Protein AF-A0A7J6TLU8-F1 (afdb_monomer_lite)

Radius of gyration: 20.94 Å; chains: 1; bounding box: 41×27×55 Å

Secondary structure (DSSP, 8-state):
-HHHHHHHHHHHHHHHT-S--PPTTS-S-HHHHHHHHHHHHHHHHHHHHHHHHHHHHTTT-TT-TTSEEE-SHHHHHHHHHH--SEEEE---TT---EEEEESS---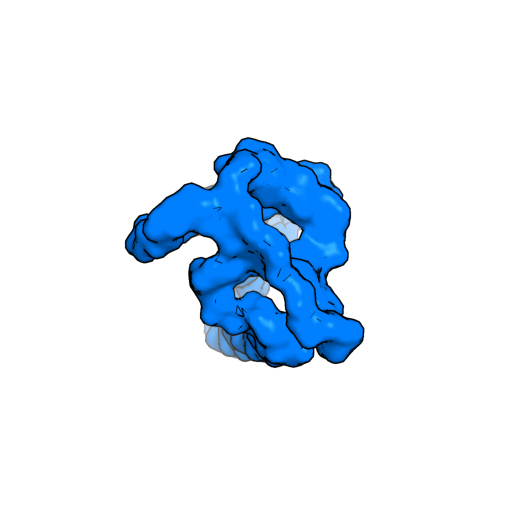-----HHHHHHHHHHHHHHHT-

Organism: Perkinsus olseni (NCBI:txid32597)

Foldseek 3Di:
DVVVQVVVQVVVCVVVVHPGGDGPQADPDCVPCVVVSVVVVVVVVVVVVVVVQVVCVQQPNRPPLQWHKAQDPVVVVVCCVVQVAWDWDDPDDSHNTITTGGPDPSPPPPDDVVVVVVVVVVVCVVVVD

Structure (mmCIF, N/CA/C/O backbone):
data_AF-A0A7J6TLU8-F1
#
_entry.id   AF-A0A7J6TLU8-F1
#
loop_
_atom_site.group_PDB
_atom_site.id
_atom_site.type_symbol
_atom_site.label_atom_id
_atom_site.label_alt_id
_atom_site.label_comp_id
_atom_site.label_asym_id
_atom_site.label_entity_id
_atom_site.label_seq_id
_atom_site.pdbx_PDB_ins_code
_atom_site.Cartn_x
_atom_site.Cartn_y
_atom_site.Cartn_z
_atom_site.occupancy
_atom_site.B_iso_or_equiv
_atom_site.auth_seq_id
_atom_site.auth_comp_id
_atom_site.auth_asym_id
_atom_site.auth_atom_id
_atom_site.pdbx_PDB_model_num
ATOM 1 N N . MET A 1 1 ? 2.673 10.200 -17.662 1.00 80.44 1 MET A N 1
ATOM 2 C CA . MET A 1 1 ? 3.244 8.840 -17.524 1.00 80.44 1 MET A CA 1
ATOM 3 C C . MET A 1 1 ? 4.405 8.598 -18.490 1.00 80.44 1 MET A C 1
ATOM 5 O O . MET A 1 1 ? 5.529 8.466 -18.023 1.00 80.44 1 MET A O 1
ATOM 9 N N . TYR A 1 2 ? 4.192 8.631 -19.813 1.00 86.75 2 TYR A N 1
ATOM 10 C CA . TYR A 1 2 ? 5.254 8.351 -20.798 1.00 86.75 2 TYR A CA 1
ATOM 11 C C . TYR A 1 2 ? 6.493 9.249 -20.701 1.00 86.75 2 TYR A C 1
ATOM 13 O O . TYR A 1 2 ? 7.600 8.757 -20.879 1.00 86.75 2 TYR A O 1
ATOM 21 N N . SER A 1 3 ? 6.345 10.532 -20.358 1.00 92.00 3 SER A N 1
ATOM 22 C CA . SER A 1 3 ? 7.486 11.437 -20.147 1.00 92.00 3 SER A CA 1
ATOM 23 C C . SER A 1 3 ? 8.446 10.947 -19.054 1.00 92.00 3 SER A C 1
ATOM 25 O O . SER A 1 3 ? 9.663 11.030 -19.213 1.00 92.00 3 SER A O 1
ATOM 27 N N . VAL A 1 4 ? 7.910 10.388 -17.965 1.00 92.31 4 VAL A N 1
ATOM 28 C CA . VAL A 1 4 ? 8.695 9.827 -16.855 1.00 92.31 4 VAL A CA 1
ATOM 29 C C . VAL A 1 4 ? 9.371 8.525 -17.281 1.00 92.31 4 VAL A C 1
ATOM 31 O O . VAL A 1 4 ? 10.575 8.375 -17.080 1.00 92.31 4 VAL A O 1
ATOM 34 N N . LEU A 1 5 ? 8.623 7.619 -17.920 1.00 91.62 5 LEU A N 1
ATOM 35 C CA . LEU A 1 5 ? 9.138 6.326 -18.386 1.00 91.62 5 LEU A CA 1
ATOM 36 C C . LEU A 1 5 ? 10.255 6.499 -19.423 1.00 91.62 5 LEU A C 1
ATOM 38 O O . LEU A 1 5 ? 11.306 5.876 -19.320 1.00 91.62 5 LEU A O 1
ATOM 42 N N . GLN A 1 6 ? 10.069 7.408 -20.382 1.00 91.56 6 GLN A N 1
ATOM 43 C CA . GLN A 1 6 ? 11.070 7.713 -21.403 1.00 91.56 6 GLN A CA 1
ATOM 44 C C . GLN A 1 6 ? 12.342 8.313 -20.806 1.00 91.56 6 GLN A C 1
ATOM 46 O O . GLN A 1 6 ? 13.444 7.936 -21.200 1.00 91.56 6 GLN A O 1
ATOM 51 N N . ARG A 1 7 ? 12.209 9.205 -19.816 1.00 93.25 7 ARG A N 1
ATOM 52 C CA . ARG A 1 7 ? 13.362 9.773 -19.109 1.00 93.25 7 ARG A CA 1
ATOM 53 C C . ARG A 1 7 ? 14.145 8.703 -18.341 1.00 93.25 7 ARG A C 1
ATOM 55 O O . ARG A 1 7 ? 15.372 8.723 -18.388 1.00 93.25 7 ARG A O 1
ATOM 62 N N . ARG A 1 8 ? 13.463 7.773 -17.661 1.00 93.06 8 ARG A N 1
ATOM 63 C CA . ARG A 1 8 ? 14.110 6.657 -16.941 1.00 93.06 8 ARG A CA 1
ATOM 64 C C . ARG A 1 8 ? 14.798 5.677 -17.886 1.00 93.06 8 ARG A C 1
ATOM 66 O O . ARG A 1 8 ? 15.959 5.339 -17.670 1.00 93.06 8 ARG A O 1
ATOM 73 N N . ARG A 1 9 ? 14.121 5.294 -18.969 1.00 92.06 9 ARG A N 1
ATOM 74 C CA . ARG A 1 9 ? 14.691 4.458 -20.032 1.00 92.06 9 ARG A CA 1
ATOM 75 C C . ARG A 1 9 ? 15.946 5.086 -20.630 1.00 92.06 9 ARG A C 1
ATOM 77 O O . ARG A 1 9 ? 16.959 4.421 -20.777 1.00 92.06 9 ARG A O 1
ATOM 84 N N . ARG A 1 10 ? 15.900 6.385 -20.929 1.00 92.75 10 ARG A N 1
ATOM 85 C CA . ARG A 1 10 ? 17.059 7.118 -21.443 1.00 92.75 10 ARG A CA 1
ATOM 86 C C . ARG A 1 10 ? 18.232 7.079 -20.460 1.00 92.75 10 ARG A C 1
ATOM 88 O O . ARG A 1 10 ? 19.335 6.739 -20.862 1.00 92.75 10 ARG A O 1
ATOM 95 N N . ALA A 1 11 ? 17.991 7.389 -19.186 1.00 93.88 11 ALA A N 1
ATOM 96 C CA . ALA A 1 11 ? 19.045 7.407 -18.171 1.00 93.88 11 ALA A CA 1
ATOM 97 C C . ALA A 1 11 ? 19.701 6.028 -17.975 1.00 93.88 11 ALA A C 1
ATOM 99 O O . ALA A 1 11 ? 20.919 5.937 -17.847 1.00 93.88 11 ALA A O 1
ATOM 100 N N . THR A 1 12 ? 18.906 4.955 -17.980 1.00 92.44 12 THR A N 1
ATOM 101 C CA . THR A 1 12 ? 19.413 3.577 -17.864 1.00 92.44 12 THR A CA 1
ATOM 102 C C . THR A 1 12 ? 20.186 3.147 -19.108 1.00 92.44 12 THR A C 1
ATOM 104 O O . THR A 1 12 ? 21.275 2.592 -18.983 1.00 92.44 12 THR A O 1
ATOM 107 N N . GLN A 1 13 ? 19.672 3.464 -20.297 1.00 94.12 13 GLN A N 1
ATOM 108 C CA . GLN A 1 13 ? 20.326 3.163 -21.568 1.00 94.12 13 GLN A CA 1
ATOM 109 C C . GLN A 1 13 ? 21.678 3.872 -21.713 1.00 94.12 13 GLN A C 1
ATOM 111 O O . GLN A 1 13 ? 22.666 3.245 -22.091 1.00 94.12 13 GLN A O 1
ATOM 116 N N . GLU A 1 14 ? 21.731 5.169 -21.393 1.00 94.38 14 GLU A N 1
ATOM 117 C CA . GLU A 1 14 ? 22.958 5.971 -21.449 1.00 94.38 14 GLU A CA 1
ATOM 118 C C . GLU A 1 14 ? 23.999 5.468 -20.439 1.00 94.38 14 GLU A C 1
ATOM 120 O O . GLU A 1 14 ? 25.173 5.350 -20.783 1.00 94.38 14 GLU A O 1
ATOM 125 N N . ALA A 1 15 ? 23.579 5.110 -19.220 1.00 94.75 15 ALA A N 1
ATOM 126 C CA . ALA A 1 15 ? 24.478 4.573 -18.197 1.00 94.75 15 ALA A CA 1
ATOM 127 C C . ALA A 1 15 ? 25.041 3.188 -18.561 1.00 94.75 15 ALA A C 1
ATOM 129 O O . ALA A 1 15 ? 26.204 2.904 -18.281 1.00 94.75 15 ALA A O 1
ATOM 130 N N . ALA A 1 16 ? 24.229 2.331 -19.185 1.00 92.75 16 ALA A N 1
ATOM 131 C CA . ALA A 1 16 ? 24.630 0.986 -19.594 1.00 92.75 16 ALA A CA 1
ATOM 132 C C . ALA A 1 16 ? 25.328 0.937 -20.966 1.00 92.75 16 ALA A C 1
ATOM 134 O O . ALA A 1 16 ? 25.809 -0.126 -21.356 1.00 92.75 16 ALA A O 1
ATOM 135 N N . LEU A 1 17 ? 25.356 2.054 -21.711 1.00 93.19 17 LEU A N 1
ATOM 136 C CA . LEU A 1 17 ? 25.783 2.121 -23.117 1.00 93.19 17 LEU A CA 1
ATOM 137 C C . LEU A 1 17 ? 25.084 1.063 -23.996 1.00 93.19 17 LEU A C 1
ATOM 139 O O . LEU A 1 17 ? 25.680 0.508 -24.923 1.00 93.19 17 LEU A O 1
ATOM 143 N N . SER A 1 18 ? 23.817 0.754 -23.698 1.00 91.25 18 SER A N 1
ATOM 144 C CA . SER A 1 18 ? 23.077 -0.298 -24.393 1.00 91.25 18 SER A CA 1
ATOM 145 C C . SER A 1 18 ? 22.412 0.222 -25.669 1.00 91.25 18 SER A C 1
ATOM 147 O O . SER A 1 18 ? 21.920 1.350 -25.752 1.00 91.25 18 SER A O 1
ATOM 149 N N . ARG A 1 19 ? 22.358 -0.630 -26.699 1.00 86.06 19 ARG A N 1
ATOM 150 C CA . ARG A 1 19 ? 21.686 -0.305 -27.967 1.00 86.06 19 ARG A CA 1
ATOM 151 C C . ARG A 1 19 ? 20.177 -0.145 -27.793 1.00 86.06 19 ARG A C 1
ATOM 153 O O . ARG A 1 19 ? 19.570 0.693 -28.452 1.00 86.06 19 ARG A O 1
ATOM 160 N N . GLU A 1 20 ? 19.597 -0.930 -26.894 1.00 84.50 20 GLU A N 1
ATOM 161 C CA . GLU A 1 20 ? 18.175 -0.916 -26.576 1.00 84.50 20 GLU A CA 1
ATOM 162 C C . GLU A 1 20 ? 17.979 -0.983 -25.059 1.00 84.50 20 GLU A C 1
ATOM 164 O O . GLU A 1 20 ? 18.781 -1.566 -24.325 1.00 84.50 20 GLU A O 1
ATOM 169 N N . ALA A 1 21 ? 16.909 -0.342 -24.602 1.00 87.00 21 ALA A N 1
ATOM 170 C CA . ALA A 1 21 ? 16.385 -0.435 -23.250 1.00 87.00 21 ALA A CA 1
ATOM 171 C C . ALA A 1 21 ? 14.856 -0.403 -23.345 1.00 87.00 21 ALA A C 1
ATOM 173 O O . ALA A 1 21 ? 14.297 0.270 -24.218 1.00 87.00 21 ALA A O 1
ATOM 174 N N . HIS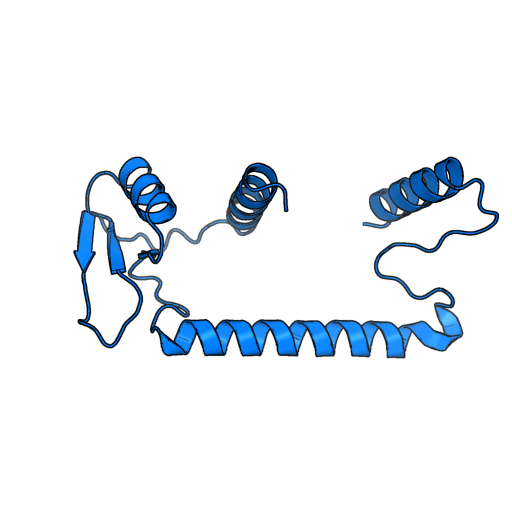 A 1 22 ? 14.174 -1.123 -22.462 1.00 86.00 22 HIS A N 1
ATOM 175 C CA . HIS A 1 22 ? 12.713 -1.178 -22.441 1.00 86.00 22 HIS A CA 1
ATOM 176 C C . HIS A 1 22 ? 12.139 -0.118 -21.498 1.00 86.00 22 HIS A C 1
ATOM 178 O O . HIS A 1 22 ? 12.844 0.437 -20.657 1.00 86.00 22 HIS A O 1
ATOM 184 N N . LEU A 1 23 ? 10.863 0.223 -21.685 1.00 88.00 23 LEU A N 1
ATOM 185 C CA . LEU A 1 23 ? 10.159 1.078 -20.732 1.00 88.00 23 LEU A CA 1
ATOM 186 C C . LEU A 1 23 ? 9.828 0.257 -19.483 1.00 88.00 23 LEU A C 1
ATOM 188 O O . LEU A 1 23 ? 9.417 -0.896 -19.600 1.00 88.00 23 LEU A O 1
ATOM 192 N N . ASP A 1 24 ? 9.964 0.863 -18.302 1.00 83.62 24 ASP A N 1
ATOM 193 C CA . ASP A 1 24 ? 9.500 0.241 -17.061 1.00 83.62 24 ASP A CA 1
ATOM 194 C C . ASP A 1 24 ? 8.007 -0.108 -17.186 1.00 83.62 24 ASP A C 1
ATOM 196 O O . ASP A 1 24 ? 7.222 0.691 -17.706 1.00 83.62 24 ASP A O 1
ATOM 200 N N . MET A 1 25 ? 7.611 -1.275 -16.668 1.00 82.56 25 MET A N 1
ATOM 201 C CA . MET A 1 25 ? 6.213 -1.740 -16.650 1.00 82.56 25 MET A CA 1
ATOM 202 C C . MET A 1 25 ? 5.576 -1.886 -18.046 1.00 82.56 25 MET A C 1
ATOM 204 O O . MET A 1 25 ? 4.362 -1.736 -18.205 1.00 82.56 25 MET A O 1
ATOM 208 N N . ALA A 1 26 ? 6.387 -2.163 -19.067 1.00 86.62 26 ALA A N 1
ATOM 209 C CA . ALA A 1 26 ? 5.925 -2.471 -20.414 1.00 86.62 26 ALA A CA 1
ATOM 210 C C . ALA A 1 26 ? 6.689 -3.678 -20.982 1.00 86.62 26 ALA A C 1
ATOM 212 O O . ALA A 1 26 ? 7.869 -3.862 -20.661 1.00 86.62 26 ALA A O 1
ATOM 213 N N . PRO A 1 27 ? 6.051 -4.496 -21.837 1.00 86.00 27 PRO A N 1
ATOM 214 C CA . PRO A 1 27 ? 6.737 -5.592 -22.505 1.00 86.00 27 PRO A CA 1
ATOM 215 C C . PRO A 1 27 ? 7.715 -5.070 -23.562 1.00 86.00 27 PRO A C 1
ATOM 217 O O . PRO A 1 27 ? 7.571 -3.965 -24.091 1.00 86.00 27 PRO A O 1
ATOM 220 N N . ALA A 1 28 ? 8.706 -5.898 -23.898 1.00 83.12 28 ALA A N 1
ATOM 221 C CA . ALA A 1 28 ? 9.667 -5.602 -24.957 1.00 83.12 28 ALA A CA 1
ATOM 222 C C . ALA A 1 28 ? 8.994 -5.492 -26.335 1.00 83.12 28 ALA A C 1
ATOM 224 O O . ALA A 1 28 ? 9.355 -4.625 -27.133 1.00 83.12 28 ALA A O 1
ATOM 225 N N . HIS A 1 29 ? 7.981 -6.329 -26.575 1.00 84.94 29 HIS A N 1
ATOM 226 C CA . HIS A 1 29 ? 7.211 -6.385 -27.813 1.00 84.94 29 HIS A CA 1
ATOM 227 C C . HIS A 1 29 ? 5.731 -6.117 -27.528 1.00 84.94 29 HIS A C 1
ATOM 229 O O . HIS A 1 29 ? 4.968 -7.028 -27.214 1.00 84.94 29 HIS A O 1
ATOM 235 N N . MET A 1 30 ? 5.323 -4.849 -27.627 1.00 83.19 30 MET A N 1
ATOM 236 C CA . MET A 1 30 ? 3.943 -4.436 -27.335 1.00 83.19 30 MET A CA 1
ATOM 237 C C . MET A 1 30 ? 2.929 -5.179 -28.215 1.00 83.19 30 MET A C 1
ATOM 239 O O . MET A 1 30 ? 1.938 -5.699 -27.719 1.00 83.19 30 MET A O 1
ATOM 243 N N . ASP A 1 31 ? 3.211 -5.290 -29.512 1.00 81.38 31 ASP A N 1
ATOM 244 C CA . ASP A 1 31 ? 2.224 -5.772 -30.482 1.00 81.38 31 ASP A CA 1
ATOM 245 C C . ASP A 1 31 ? 1.949 -7.280 -30.385 1.00 81.38 31 ASP A C 1
ATOM 247 O O . ASP A 1 31 ? 0.864 -7.727 -30.743 1.00 81.38 31 ASP A O 1
ATOM 251 N N . SER A 1 32 ? 2.908 -8.072 -29.892 1.00 85.06 32 SER A N 1
ATOM 252 C CA . SER A 1 32 ? 2.765 -9.528 -29.761 1.00 85.06 32 SER A CA 1
ATOM 253 C C . SER A 1 32 ? 2.477 -9.994 -28.334 1.00 85.06 32 SER A C 1
ATOM 255 O O . SER A 1 32 ? 1.845 -11.031 -28.153 1.00 85.06 32 SER A O 1
ATOM 257 N N . GLU A 1 33 ? 2.946 -9.260 -27.320 1.00 88.50 33 GLU A N 1
ATOM 258 C CA . GLU A 1 33 ? 2.912 -9.695 -25.913 1.00 88.50 33 GLU A CA 1
ATOM 259 C C . GLU A 1 33 ? 2.187 -8.711 -24.983 1.00 88.50 33 GLU A C 1
ATOM 261 O O . GLU A 1 33 ? 2.055 -8.984 -23.789 1.00 88.50 33 GLU A O 1
ATOM 266 N N . GLY A 1 34 ? 1.701 -7.581 -25.512 1.00 89.19 34 GLY A N 1
ATOM 267 C CA . GLY A 1 34 ? 1.038 -6.512 -24.762 1.00 89.19 34 GLY A CA 1
ATOM 268 C C . GLY A 1 34 ? -0.049 -7.013 -23.822 1.00 89.19 34 GLY A C 1
ATOM 269 O O . GLY A 1 34 ? 0.019 -6.809 -22.610 1.00 89.19 34 GLY A O 1
ATOM 270 N N . GLU A 1 35 ? -1.032 -7.707 -24.387 1.00 91.56 35 GLU A N 1
ATOM 271 C CA . GLU A 1 35 ? -2.210 -8.178 -23.658 1.00 91.56 35 GLU A CA 1
ATOM 272 C C . GLU A 1 35 ? -1.836 -9.156 -22.535 1.00 91.56 35 GLU A C 1
ATOM 274 O O . GLU A 1 35 ? -2.183 -8.935 -21.375 1.00 91.56 35 GLU A O 1
ATOM 279 N N . GLN A 1 36 ? -1.025 -10.171 -22.849 1.00 92.94 36 GLN A N 1
ATOM 280 C CA . GLN A 1 36 ? -0.596 -11.181 -21.877 1.00 92.94 36 GLN A CA 1
ATOM 281 C C . GLN A 1 36 ? 0.256 -10.583 -20.751 1.00 92.94 36 GLN A C 1
ATOM 283 O O . GLN A 1 36 ? 0.184 -11.033 -19.605 1.00 92.94 36 GLN A O 1
ATOM 288 N N . TYR A 1 37 ? 1.088 -9.582 -21.055 1.00 93.19 37 TYR A N 1
ATOM 289 C CA . TYR A 1 37 ? 1.894 -8.900 -20.046 1.00 93.19 37 TYR A CA 1
ATOM 290 C C . TYR A 1 37 ? 1.009 -8.170 -19.031 1.00 93.19 37 TYR A C 1
ATOM 292 O O . TYR A 1 37 ? 1.184 -8.351 -17.822 1.00 93.19 37 TYR A O 1
ATOM 300 N N . TYR A 1 38 ? 0.048 -7.375 -19.508 1.00 93.19 38 TYR A N 1
ATOM 301 C CA . TYR A 1 38 ? -0.835 -6.610 -18.628 1.00 93.19 38 TYR A CA 1
ATOM 302 C C . TYR A 1 38 ? -1.811 -7.506 -17.861 1.00 93.19 38 TYR A C 1
ATOM 304 O O . TYR A 1 38 ? -2.043 -7.259 -16.680 1.00 93.19 38 TYR A O 1
ATOM 312 N N . GLU A 1 39 ? -2.297 -8.591 -18.462 1.00 95.00 39 GLU A N 1
ATOM 313 C CA . GLU A 1 39 ? -3.112 -9.590 -17.760 1.00 95.00 39 GLU A CA 1
ATOM 314 C C . GLU A 1 39 ? -2.345 -10.230 -16.588 1.00 95.00 39 GLU A C 1
ATOM 316 O O . GLU A 1 39 ? -2.852 -10.333 -15.465 1.00 95.00 39 GLU A O 1
ATOM 321 N N .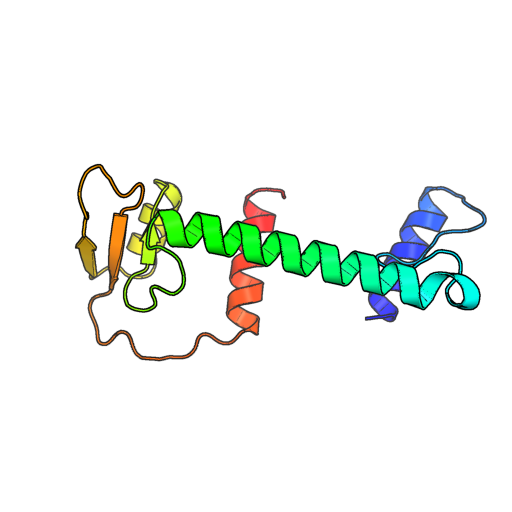 ARG A 1 40 ? -1.077 -10.606 -16.802 1.00 94.56 40 ARG A N 1
ATOM 322 C CA . ARG A 1 40 ? -0.214 -11.142 -15.734 1.00 94.56 40 ARG A CA 1
ATOM 323 C C . ARG A 1 40 ? 0.101 -10.102 -14.664 1.00 94.56 40 ARG A C 1
ATOM 325 O O . ARG A 1 40 ? 0.179 -10.444 -13.486 1.00 94.56 40 ARG A O 1
ATOM 332 N N . LEU A 1 41 ? 0.300 -8.848 -15.063 1.00 93.94 41 LEU A N 1
ATOM 333 C CA . LEU A 1 41 ? 0.566 -7.757 -14.132 1.00 93.94 41 LEU A CA 1
ATOM 334 C C . LEU A 1 41 ? -0.634 -7.528 -13.204 1.00 93.94 41 LEU A C 1
ATOM 336 O O . LEU A 1 41 ? -0.465 -7.531 -11.986 1.00 93.94 41 LEU A O 1
ATOM 340 N N . LEU A 1 42 ? -1.832 -7.398 -13.779 1.00 95.56 42 LEU A N 1
ATOM 341 C CA . LEU A 1 42 ? -3.071 -7.158 -13.037 1.00 95.56 42 LEU A CA 1
ATOM 342 C C . LEU A 1 42 ? -3.450 -8.346 -12.151 1.00 95.56 42 LEU A C 1
ATOM 344 O O . LEU A 1 42 ? -3.803 -8.156 -10.991 1.00 95.56 42 LEU A O 1
ATOM 348 N N . SER A 1 43 ? -3.335 -9.576 -12.660 1.00 96.81 43 SER A N 1
ATOM 349 C CA . SER A 1 43 ? -3.637 -10.774 -11.863 1.00 96.81 43 SER A CA 1
ATOM 350 C C . SER A 1 43 ? -2.689 -10.918 -10.671 1.00 96.81 43 SER A C 1
ATOM 352 O O . S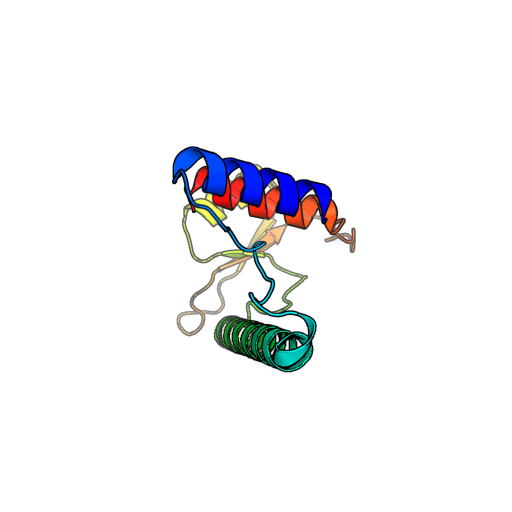ER A 1 43 ? -3.128 -11.210 -9.555 1.00 96.81 43 SER A O 1
ATOM 354 N N . ARG A 1 44 ? -1.394 -10.633 -10.865 1.00 96.69 44 ARG A N 1
ATOM 355 C CA . ARG A 1 44 ? -0.427 -10.582 -9.766 1.00 96.69 44 ARG A CA 1
ATOM 356 C C . ARG A 1 44 ? -0.790 -9.501 -8.751 1.00 96.69 44 ARG A C 1
ATOM 358 O O . ARG A 1 44 ? -0.782 -9.790 -7.556 1.00 96.69 44 ARG A O 1
ATOM 365 N N . GLU A 1 45 ? -1.099 -8.288 -9.199 1.00 96.25 45 GLU A N 1
ATOM 366 C CA . GLU A 1 45 ? -1.457 -7.181 -8.308 1.00 96.25 45 GLU A CA 1
ATOM 367 C C . GLU A 1 45 ? -2.720 -7.498 -7.492 1.00 96.25 45 GLU A C 1
ATOM 369 O O . GLU A 1 45 ? -2.681 -7.378 -6.267 1.00 96.25 45 GLU A O 1
ATOM 374 N N . SER A 1 46 ? -3.775 -8.026 -8.127 1.00 97.56 46 SER A N 1
ATOM 375 C CA . SER A 1 46 ? -5.002 -8.469 -7.441 1.00 97.56 46 SER A CA 1
ATOM 376 C C . SER A 1 46 ? -4.689 -9.478 -6.338 1.00 97.56 46 SER A C 1
ATOM 378 O O . SER A 1 46 ? -5.046 -9.268 -5.180 1.00 97.56 46 SER A O 1
ATOM 380 N N . SER A 1 47 ? -3.916 -10.521 -6.661 1.00 97.44 47 SER A N 1
ATOM 381 C CA . SER A 1 47 ? -3.559 -11.562 -5.688 1.00 97.44 47 SER A CA 1
ATOM 382 C C . SER A 1 47 ? -2.758 -11.018 -4.495 1.00 97.44 47 SER A C 1
ATOM 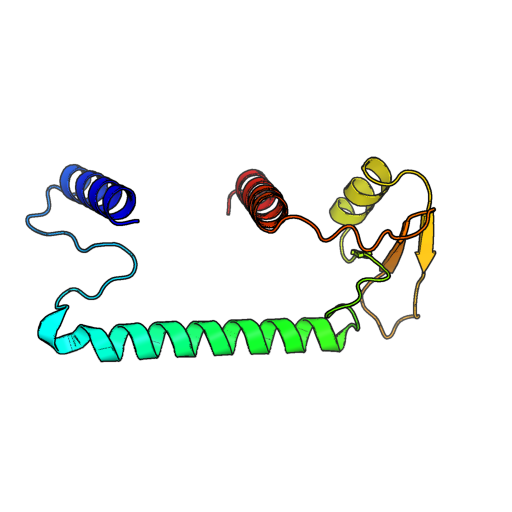384 O O . SER A 1 47 ? -2.939 -11.463 -3.359 1.00 97.44 47 SER A O 1
ATOM 386 N N . MET A 1 48 ? -1.893 -10.019 -4.718 1.00 96.75 48 MET A N 1
ATOM 387 C CA . MET A 1 48 ? -1.126 -9.380 -3.646 1.00 96.75 48 MET A CA 1
ATOM 388 C C . MET A 1 48 ? -2.014 -8.524 -2.738 1.00 96.75 48 MET A C 1
ATOM 390 O O . MET A 1 48 ? -1.806 -8.509 -1.518 1.00 96.75 48 MET A O 1
ATOM 394 N N . VAL A 1 49 ? -2.994 -7.824 -3.313 1.00 96.88 49 VAL A N 1
ATOM 395 C CA . VAL A 1 49 ? -3.969 -7.031 -2.553 1.00 96.88 49 VAL A CA 1
ATOM 396 C C . VAL A 1 49 ? -4.866 -7.947 -1.725 1.00 96.88 49 VAL A C 1
ATOM 398 O O . VAL A 1 49 ? -5.020 -7.712 -0.528 1.00 96.88 49 VAL A O 1
ATOM 401 N N . GLU A 1 50 ? -5.376 -9.030 -2.309 1.00 96.75 50 GLU A N 1
ATOM 402 C CA . GLU A 1 50 ? -6.205 -10.026 -1.617 1.00 96.75 50 GLU A CA 1
ATOM 403 C C . GLU A 1 50 ? -5.472 -10.664 -0.432 1.00 96.75 50 GLU A C 1
ATOM 405 O O . GLU A 1 50 ? -6.005 -10.721 0.678 1.00 96.75 50 GLU A O 1
ATOM 410 N N . LEU A 1 51 ? -4.216 -11.078 -0.628 1.00 97.00 51 LEU A N 1
ATOM 411 C CA . LEU A 1 51 ? -3.396 -11.641 0.447 1.00 97.00 51 LEU A CA 1
ATOM 412 C C . LEU A 1 51 ? -3.137 -10.610 1.553 1.00 97.00 51 LEU A C 1
ATOM 414 O O . LEU A 1 51 ? -3.181 -10.939 2.742 1.00 97.00 51 LEU A O 1
ATOM 418 N N . SER A 1 52 ? -2.891 -9.354 1.176 1.00 96.06 52 SER A N 1
ATOM 419 C CA . SER A 1 52 ? -2.705 -8.264 2.136 1.00 96.06 52 SER A CA 1
ATOM 420 C C . SER A 1 52 ? -3.980 -8.010 2.937 1.00 96.06 52 SER A C 1
ATOM 422 O O . SER A 1 52 ? -3.909 -7.927 4.162 1.00 96.06 52 SER A O 1
ATOM 424 N N . ALA A 1 53 ? -5.140 -7.964 2.280 1.00 96.38 53 ALA A N 1
ATOM 425 C CA . ALA A 1 53 ? -6.435 -7.814 2.931 1.00 96.38 53 ALA A CA 1
ATOM 426 C C . ALA A 1 53 ? -6.709 -8.977 3.896 1.00 96.38 53 ALA A C 1
ATOM 428 O O . ALA A 1 53 ? -7.036 -8.735 5.054 1.00 96.38 53 ALA A O 1
ATOM 429 N N . ALA A 1 54 ? -6.475 -10.226 3.479 1.00 96.12 54 ALA A N 1
ATOM 430 C CA . ALA A 1 54 ? -6.613 -11.404 4.340 1.00 96.12 54 ALA A CA 1
ATOM 431 C C . ALA A 1 54 ? -5.719 -11.328 5.589 1.00 96.12 54 ALA A C 1
ATOM 433 O O . ALA A 1 54 ? -6.177 -11.583 6.705 1.00 96.12 54 ALA A O 1
ATOM 434 N N . ARG A 1 55 ? -4.459 -10.903 5.428 1.00 94.94 55 ARG A N 1
ATOM 435 C CA . ARG A 1 55 ? -3.524 -10.714 6.549 1.00 94.94 55 ARG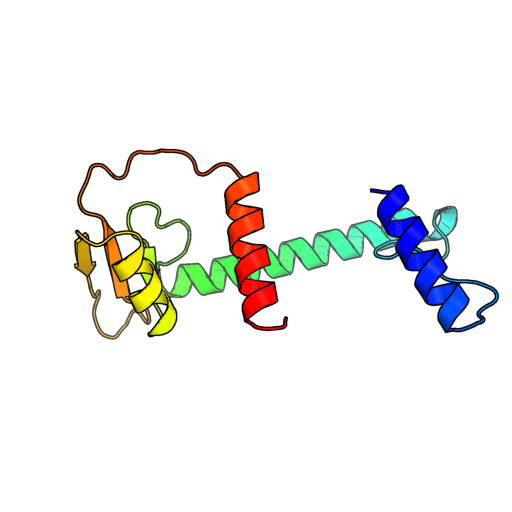 A CA 1
ATOM 436 C C . ARG A 1 55 ? -3.996 -9.637 7.532 1.00 94.94 55 ARG A C 1
ATOM 438 O O . ARG A 1 55 ? -3.819 -9.793 8.740 1.00 94.94 55 ARG A O 1
ATOM 445 N N . LEU A 1 56 ? -4.560 -8.541 7.024 1.00 95.00 56 LEU A N 1
ATOM 446 C CA . LEU A 1 56 ? -5.102 -7.456 7.846 1.00 95.00 56 LEU A CA 1
ATOM 447 C C . LEU A 1 56 ? -6.406 -7.884 8.548 1.00 95.00 56 LEU A C 1
ATOM 449 O O . LEU A 1 56 ? -6.583 -7.612 9.734 1.00 95.00 56 LEU A O 1
ATOM 453 N N . MET A 1 57 ? -7.285 -8.617 7.858 1.00 94.81 57 MET A N 1
ATOM 454 C CA . MET A 1 57 ? -8.525 -9.159 8.428 1.00 94.81 57 MET A CA 1
ATOM 455 C C . MET A 1 57 ? -8.249 -10.124 9.583 1.00 94.81 57 MET A C 1
ATOM 457 O O . MET A 1 57 ? -8.945 -10.068 10.592 1.00 94.81 57 MET A O 1
ATOM 461 N N . GLY A 1 58 ? -7.189 -10.935 9.490 1.00 92.69 58 GLY A N 1
ATOM 462 C CA . GLY A 1 58 ? -6.797 -11.862 10.557 1.00 92.69 58 GLY A CA 1
ATOM 463 C C . GLY A 1 58 ? -6.462 -11.201 11.902 1.00 92.69 58 GLY A C 1
ATOM 464 O O . GLY A 1 58 ? -6.488 -11.880 12.919 1.00 92.69 58 GLY A O 1
ATOM 465 N N . ASN A 1 59 ? -6.176 -9.893 11.926 1.00 92.88 59 ASN A N 1
ATOM 466 C CA . ASN A 1 59 ? -5.955 -9.125 13.159 1.00 92.88 59 ASN A CA 1
ATOM 467 C C . ASN A 1 59 ? -7.025 -8.040 13.382 1.00 92.88 59 ASN A C 1
ATOM 469 O O . ASN A 1 59 ? -6.802 -7.132 14.175 1.00 92.88 59 ASN A O 1
ATOM 473 N N . PHE A 1 60 ? -8.157 -8.090 12.671 1.00 92.94 60 PHE A N 1
ATOM 474 C CA . PHE A 1 60 ? -9.222 -7.076 12.744 1.00 92.94 60 PHE A CA 1
ATOM 475 C C . PHE A 1 60 ? -8.750 -5.639 12.437 1.00 92.94 60 PHE A C 1
ATOM 477 O O . PHE A 1 60 ? -9.320 -4.666 12.925 1.00 92.94 60 PHE A O 1
ATOM 484 N N . ILE A 1 61 ? -7.698 -5.496 11.622 1.00 94.19 61 ILE A N 1
ATOM 485 C CA . ILE A 1 61 ? -7.127 -4.192 11.235 1.00 94.19 61 ILE A CA 1
ATOM 486 C C . ILE A 1 61 ? -7.475 -3.790 9.794 1.00 94.19 61 ILE A C 1
ATOM 488 O O . ILE A 1 61 ? -7.056 -2.735 9.329 1.00 94.19 61 ILE A O 1
ATOM 492 N N . PHE A 1 62 ? -8.214 -4.628 9.063 1.00 94.56 62 PHE A N 1
ATOM 493 C CA . PHE A 1 62 ? -8.715 -4.297 7.729 1.00 94.56 62 PHE A CA 1
ATOM 494 C C . PHE A 1 62 ? -9.973 -3.430 7.831 1.00 94.56 62 PHE A C 1
ATOM 496 O O . PHE A 1 62 ? -10.919 -3.840 8.497 1.00 94.56 62 PHE A O 1
ATOM 503 N N . LEU A 1 63 ? -9.979 -2.273 7.154 1.00 89.00 63 LEU A N 1
ATOM 504 C CA . LEU A 1 63 ? -11.111 -1.331 7.084 1.00 89.00 63 LEU A CA 1
ATOM 505 C C . LEU A 1 63 ? -11.724 -0.994 8.456 1.00 89.00 63 LEU A C 1
ATOM 507 O O . LEU A 1 63 ? -12.940 -0.967 8.626 1.00 89.00 63 LEU A O 1
ATOM 511 N N . ASN A 1 64 ? -10.869 -0.779 9.458 1.00 86.75 64 ASN A N 1
ATOM 512 C CA . ASN A 1 64 ? -11.292 -0.260 10.753 1.00 86.75 64 ASN A CA 1
ATOM 513 C C . ASN A 1 64 ? -11.122 1.261 10.761 1.00 86.75 64 ASN A C 1
ATOM 515 O O . ASN A 1 64 ? -10.108 1.772 11.224 1.00 86.75 64 ASN A O 1
ATOM 519 N N . ASP A 1 65 ? -12.104 1.978 10.226 1.00 82.19 65 ASP A N 1
ATOM 520 C CA . ASP A 1 65 ? -12.005 3.436 10.071 1.00 82.19 65 ASP A CA 1
ATOM 521 C C . ASP A 1 65 ? -12.182 4.175 11.409 1.00 82.19 65 ASP A C 1
ATOM 523 O O . ASP A 1 65 ? -11.670 5.274 11.607 1.00 82.19 65 ASP A O 1
ATOM 527 N N . ALA A 1 66 ? -12.836 3.532 12.381 1.00 82.69 66 ALA A N 1
ATOM 528 C CA . ALA A 1 66 ? -13.063 4.093 13.709 1.00 82.69 66 ALA A CA 1
ATOM 529 C C . ALA A 1 66 ? -11.810 4.086 14.606 1.00 82.69 66 ALA A C 1
ATOM 531 O O . ALA A 1 66 ? -11.807 4.725 15.662 1.00 82.69 66 ALA A O 1
ATOM 532 N N . ALA A 1 67 ? -10.759 3.340 14.253 1.00 88.69 67 ALA A N 1
ATOM 533 C CA . ALA A 1 67 ? -9.553 3.259 15.070 1.00 88.69 67 ALA A CA 1
ATOM 534 C C . ALA A 1 67 ? -8.292 3.002 14.243 1.00 88.69 67 ALA A C 1
ATOM 536 O O . ALA A 1 67 ? -8.258 2.151 13.363 1.00 88.69 67 ALA A O 1
ATOM 537 N N . ILE A 1 68 ? -7.195 3.659 14.613 1.00 91.06 68 ILE A N 1
ATOM 538 C CA . ILE A 1 68 ? -5.894 3.485 13.968 1.00 91.06 68 ILE A CA 1
ATOM 539 C C . ILE A 1 68 ? -5.196 2.250 14.564 1.00 91.06 68 ILE A C 1
ATOM 541 O O . ILE A 1 68 ? -4.903 2.247 15.767 1.00 91.06 68 ILE A O 1
ATOM 545 N N . PRO A 1 69 ? -4.894 1.206 13.768 1.00 93.62 69 PRO A N 1
ATOM 546 C CA . PRO A 1 69 ? -4.197 0.025 14.257 1.00 93.62 69 PRO A CA 1
ATOM 547 C C . PRO A 1 69 ? -2.693 0.276 14.421 1.00 93.62 69 PRO A C 1
ATOM 549 O O . PRO A 1 69 ? -2.030 0.862 13.563 1.00 93.62 69 PRO A O 1
ATOM 552 N N . LEU A 1 70 ? -2.128 -0.225 15.516 1.00 93.38 70 LEU A N 1
ATOM 553 C CA . LEU A 1 70 ? -0.741 -0.022 15.922 1.00 93.38 70 LEU A CA 1
ATOM 554 C C . LEU A 1 70 ? -0.082 -1.361 16.257 1.00 93.38 70 LEU A C 1
ATOM 556 O O . LEU A 1 70 ? -0.518 -2.072 17.157 1.00 93.38 70 LEU A O 1
ATOM 560 N N . GLN A 1 71 ? 1.008 -1.683 15.558 1.00 93.56 71 GLN A N 1
ATOM 561 C CA . GLN A 1 71 ? 1.795 -2.905 15.799 1.00 93.56 71 GLN A CA 1
ATOM 562 C C . GLN A 1 71 ? 3.242 -2.619 16.217 1.00 93.56 71 GLN A C 1
ATOM 564 O O . GLN A 1 71 ? 3.963 -3.517 16.640 1.00 93.56 71 GLN A O 1
ATOM 569 N N . THR A 1 72 ? 3.700 -1.374 16.080 1.00 91.69 72 THR A N 1
ATOM 570 C CA . THR A 1 72 ? 5.088 -0.989 16.349 1.00 91.69 72 THR A CA 1
ATOM 571 C C . THR A 1 72 ? 5.153 0.243 17.237 1.00 91.69 72 THR A C 1
ATOM 573 O O . THR A 1 72 ? 4.273 1.106 17.221 1.00 91.69 72 THR A O 1
ATOM 576 N N . GLN A 1 73 ? 6.251 0.362 17.983 1.00 90.31 73 GLN A N 1
ATOM 577 C CA . GLN A 1 73 ? 6.499 1.524 18.834 1.00 90.31 73 GLN A CA 1
ATOM 578 C C . GLN A 1 73 ? 6.608 2.825 18.022 1.00 90.31 73 GLN A C 1
ATOM 580 O O . GLN A 1 73 ? 6.157 3.873 18.473 1.00 90.31 73 GLN A O 1
ATOM 585 N N . SER A 1 74 ? 7.168 2.773 16.811 1.00 89.56 74 SER A N 1
ATOM 586 C CA . SER A 1 74 ? 7.269 3.946 15.937 1.00 89.56 74 SER A CA 1
ATOM 587 C C . SER A 1 74 ? 5.902 4.447 15.470 1.00 89.56 74 SER A C 1
ATOM 589 O O . SER A 1 74 ? 5.690 5.657 15.419 1.00 89.56 74 SER A O 1
ATOM 591 N N . ALA A 1 75 ? 4.963 3.540 15.185 1.00 90.31 75 ALA A N 1
ATOM 592 C CA . ALA A 1 75 ? 3.591 3.909 14.852 1.00 90.31 75 ALA A CA 1
ATOM 593 C C . ALA A 1 75 ? 2.886 4.562 16.051 1.00 90.31 75 ALA A C 1
ATOM 595 O O . ALA A 1 75 ? 2.231 5.588 15.887 1.00 90.31 75 ALA A O 1
ATOM 596 N N . LEU A 1 76 ? 3.094 4.029 17.262 1.00 90.31 76 LEU A N 1
ATOM 597 C CA . LEU A 1 76 ? 2.558 4.610 18.495 1.00 90.31 76 LEU A CA 1
ATOM 598 C C . LEU A 1 76 ? 3.062 6.040 18.715 1.00 90.31 76 LEU A C 1
ATOM 600 O O . LEU A 1 76 ? 2.266 6.933 18.989 1.00 90.31 76 LEU A O 1
ATOM 604 N N . LEU A 1 77 ? 4.371 6.271 18.566 1.00 90.50 77 LEU A N 1
ATOM 605 C CA . LEU A 1 77 ? 4.957 7.604 18.728 1.00 90.50 77 LEU A CA 1
ATOM 606 C C . LEU A 1 77 ? 4.412 8.597 17.699 1.00 90.50 77 LEU A C 1
ATOM 608 O O . LEU A 1 77 ? 4.123 9.737 18.053 1.00 90.50 77 LEU A O 1
ATOM 612 N N . ARG A 1 78 ? 4.242 8.164 16.445 1.00 88.62 78 ARG A N 1
ATOM 613 C CA . ARG A 1 78 ? 3.673 9.005 15.389 1.00 88.62 78 ARG A CA 1
ATOM 614 C C . ARG A 1 78 ? 2.233 9.402 15.704 1.00 88.62 78 ARG A C 1
ATOM 616 O O . ARG A 1 78 ? 1.911 10.582 15.662 1.00 88.62 78 ARG A O 1
ATOM 623 N N . VAL A 1 79 ? 1.397 8.436 16.076 1.00 88.75 79 VAL A N 1
ATOM 624 C CA . VAL A 1 79 ? -0.008 8.697 16.411 1.00 88.75 79 VAL A CA 1
ATOM 625 C C . VAL A 1 79 ? -0.136 9.590 17.644 1.00 88.75 79 VAL A C 1
ATOM 627 O O . VAL A 1 79 ? -0.952 10.503 17.636 1.00 88.75 79 VAL A O 1
ATOM 630 N N . ALA A 1 80 ? 0.708 9.407 18.662 1.00 86.88 80 ALA A N 1
ATOM 631 C CA . ALA A 1 80 ? 0.716 10.272 19.843 1.00 86.88 80 ALA A CA 1
ATOM 632 C C . ALA A 1 80 ? 1.155 11.720 19.540 1.00 86.88 80 ALA A C 1
ATOM 634 O O . ALA A 1 80 ? 0.738 12.642 20.237 1.00 86.88 80 ALA A O 1
ATOM 635 N N . GLN A 1 81 ? 2.000 11.934 18.524 1.00 88.19 81 GLN A N 1
ATOM 636 C CA . GLN A 1 81 ? 2.397 13.274 18.073 1.00 88.19 81 GLN A CA 1
ATOM 637 C C . GLN A 1 81 ? 1.307 13.953 17.239 1.00 88.19 81 GLN A C 1
ATOM 639 O O . GLN A 1 81 ? 1.086 15.153 17.382 1.00 88.19 81 GLN A O 1
ATOM 644 N N . GLU A 1 82 ? 0.660 13.193 16.359 1.00 86.00 82 GLU A N 1
ATOM 645 C CA . GLU A 1 82 ? -0.330 13.694 15.402 1.00 86.00 82 GLU A CA 1
ATOM 646 C C . GLU A 1 82 ? -1.696 13.923 16.061 1.00 86.00 82 GLU A C 1
ATOM 648 O O . GLU A 1 82 ? -2.352 14.935 15.827 1.00 86.00 82 GLU A O 1
ATOM 653 N N . TYR A 1 83 ? -2.073 13.029 16.973 1.00 86.81 83 TYR A N 1
ATOM 654 C CA . TYR A 1 83 ? -3.320 13.069 17.721 1.00 86.81 83 TYR A CA 1
ATOM 655 C C . TYR A 1 83 ? -2.999 12.996 19.219 1.00 86.81 83 TYR A C 1
ATOM 657 O O . TYR A 1 83 ? -3.025 11.911 19.792 1.00 86.81 83 TYR A O 1
ATOM 665 N N . PRO A 1 84 ? -2.690 14.117 19.893 1.00 82.81 84 PRO A N 1
ATOM 666 C CA . PRO A 1 84 ? -2.223 14.101 21.285 1.00 82.81 84 PRO A CA 1
ATOM 667 C C . PRO A 1 84 ? -3.297 13.686 22.300 1.00 82.81 84 PRO A C 1
ATOM 669 O O . PRO A 1 84 ? -2.976 13.273 23.412 1.00 82.81 84 PRO A O 1
ATOM 672 N N . ASN A 1 85 ? -4.571 13.786 21.922 1.00 86.12 85 ASN A N 1
ATOM 673 C CA . ASN A 1 85 ? -5.704 13.428 22.761 1.00 86.12 85 ASN A CA 1
ATOM 674 C C . ASN A 1 85 ? -6.410 12.220 22.136 1.00 86.12 85 ASN A C 1
ATOM 676 O O . ASN A 1 85 ? -6.793 12.284 20.971 1.00 86.12 85 ASN A O 1
ATOM 680 N N . GLY A 1 86 ? -6.602 11.143 22.900 1.00 87.38 86 GLY A N 1
ATOM 681 C CA . GLY A 1 86 ? -7.272 9.923 22.444 1.00 87.38 86 GLY A CA 1
ATOM 682 C C . GLY A 1 86 ? -7.155 8.779 23.447 1.00 87.38 86 GLY A C 1
ATOM 683 O O . GLY A 1 86 ? -6.644 8.955 24.557 1.00 87.38 86 GLY A O 1
ATOM 684 N N . LYS A 1 87 ? -7.677 7.607 23.081 1.00 91.44 87 LYS A N 1
ATOM 685 C CA . LYS A 1 87 ? -7.699 6.410 23.932 1.00 91.44 87 LYS A CA 1
ATOM 686 C C . LYS A 1 87 ? -7.118 5.211 23.198 1.00 91.44 87 LYS A C 1
ATOM 688 O O . LYS A 1 87 ? -7.381 5.010 22.016 1.00 91.44 87 LYS A O 1
ATOM 693 N N . PHE A 1 88 ? -6.372 4.394 23.935 1.00 91.75 88 PHE A N 1
ATOM 694 C CA . PHE A 1 88 ? -5.881 3.107 23.461 1.00 91.75 88 PHE A CA 1
ATOM 695 C C . PHE A 1 88 ? -6.812 1.989 23.922 1.00 91.75 88 PHE A C 1
ATOM 697 O O . PHE A 1 88 ? -7.210 1.945 25.088 1.00 91.75 88 PHE A O 1
ATOM 704 N N . TYR A 1 89 ? -7.106 1.071 23.012 1.00 93.12 89 TYR A N 1
ATOM 705 C CA . TYR A 1 89 ? -7.862 -0.146 23.257 1.00 93.12 89 TYR A CA 1
ATOM 706 C C . TYR A 1 89 ? -6.995 -1.359 22.924 1.00 93.12 89 TYR A C 1
ATOM 708 O O . TYR A 1 89 ? -6.256 -1.371 21.937 1.00 93.12 89 TYR A O 1
ATOM 716 N N . SER A 1 90 ? -7.104 -2.385 23.764 1.00 93.81 90 SER A N 1
ATOM 717 C CA . SER A 1 90 ? -6.529 -3.708 23.539 1.00 93.81 90 SER A CA 1
ATOM 718 C C . SER A 1 90 ? -7.662 -4.726 23.559 1.00 93.81 90 SER A C 1
ATOM 720 O O . SER A 1 90 ? -8.540 -4.646 24.420 1.00 93.81 90 SER A O 1
ATOM 722 N N . LEU A 1 91 ? -7.650 -5.654 22.603 1.00 89.50 91 LEU A N 1
ATOM 723 C CA . LEU A 1 91 ? -8.660 -6.709 22.471 1.00 89.50 91 LEU A CA 1
ATOM 724 C C . LEU A 1 91 ? -8.210 -8.040 23.103 1.00 89.50 91 LEU A C 1
ATOM 726 O O . LEU A 1 91 ? -8.880 -9.052 22.929 1.00 89.50 91 LEU A O 1
ATOM 730 N N . GLY A 1 92 ? -7.111 -8.030 23.864 1.00 90.12 92 GLY A N 1
ATOM 731 C CA . GLY A 1 92 ? -6.526 -9.221 24.484 1.00 90.12 92 GLY A CA 1
ATOM 732 C C . GLY A 1 92 ? -5.423 -9.856 23.637 1.00 90.12 92 GLY A C 1
ATOM 733 O O . GLY A 1 92 ? -4.970 -9.276 22.652 1.00 90.12 92 GLY A O 1
ATOM 734 N N . ASP A 1 93 ? -4.985 -11.046 24.045 1.00 89.06 93 ASP A N 1
ATOM 735 C CA . ASP A 1 93 ? -3.780 -11.696 23.506 1.00 89.06 93 ASP A CA 1
ATOM 736 C C . ASP A 1 93 ? -3.977 -12.307 22.104 1.00 89.06 93 ASP A C 1
ATOM 738 O O . ASP A 1 93 ? -3.002 -12.574 21.402 1.00 89.06 93 ASP A O 1
ATOM 742 N N . ASP A 1 94 ? -5.228 -12.491 21.671 1.00 90.62 94 ASP A N 1
ATOM 743 C CA . ASP A 1 94 ? -5.565 -13.080 20.368 1.00 90.62 94 ASP A CA 1
ATOM 744 C C . ASP A 1 94 ? -5.365 -12.102 19.197 1.00 90.62 94 ASP A C 1
ATOM 746 O O . ASP A 1 94 ? -5.240 -12.520 18.044 1.00 90.62 94 ASP A O 1
ATOM 750 N N . VAL A 1 95 ? -5.326 -10.792 19.473 1.00 91.94 95 VAL A N 1
ATOM 751 C CA . VAL A 1 95 ? -5.186 -9.744 18.455 1.00 91.94 95 VAL A CA 1
ATOM 752 C C . VAL A 1 95 ? -3.823 -9.080 18.579 1.00 91.94 95 VAL A C 1
ATOM 754 O O . VAL A 1 95 ? -3.545 -8.352 19.528 1.00 91.94 95 VAL A O 1
ATOM 757 N N . ASN A 1 96 ? -2.973 -9.265 17.568 1.00 91.81 96 ASN A N 1
ATOM 758 C CA . ASN A 1 96 ? -1.621 -8.703 17.559 1.00 91.81 96 ASN A CA 1
ATOM 759 C C . ASN A 1 96 ? -1.595 -7.245 17.058 1.00 91.81 96 ASN A C 1
ATOM 761 O O . ASN A 1 96 ? -0.869 -6.899 16.117 1.00 91.81 96 ASN A O 1
ATOM 765 N N . ALA A 1 97 ? -2.445 -6.396 17.633 1.00 93.12 97 ALA A N 1
ATOM 766 C CA . ALA A 1 97 ? -2.492 -4.963 17.371 1.00 93.12 97 ALA A CA 1
ATOM 767 C C . ALA A 1 97 ? -3.152 -4.222 18.543 1.00 93.12 97 ALA A C 1
ATOM 769 O O . ALA A 1 97 ? -4.097 -4.711 19.158 1.00 93.12 97 ALA A O 1
ATOM 770 N N . LEU A 1 98 ? -2.673 -3.010 18.815 1.00 93.31 98 LEU A N 1
ATOM 771 C CA . LEU A 1 98 ? -3.365 -2.034 19.654 1.00 93.31 98 LEU A CA 1
ATOM 772 C C . LEU A 1 98 ? -4.186 -1.103 18.765 1.00 93.31 98 LEU A C 1
ATOM 774 O O . LEU A 1 98 ? -3.774 -0.792 17.650 1.00 93.31 98 LEU A O 1
ATOM 778 N N . PHE A 1 99 ? -5.314 -0.615 19.266 1.00 93.88 99 PHE A N 1
ATOM 779 C CA . PHE A 1 99 ? -6.184 0.296 18.526 1.00 93.88 99 PHE A CA 1
ATOM 780 C C . PHE A 1 99 ? -6.192 1.661 19.195 1.00 93.88 99 PHE A C 1
ATOM 782 O O . PHE A 1 99 ? -6.428 1.763 20.398 1.00 93.88 99 PHE A O 1
ATOM 789 N N . TYR A 1 100 ? -5.931 2.711 18.425 1.00 92.62 100 TYR A N 1
ATOM 790 C CA . TYR A 1 100 ? -5.988 4.082 18.909 1.00 92.62 100 TYR A CA 1
ATOM 791 C C . TYR A 1 100 ? -7.202 4.813 18.348 1.00 92.62 100 TYR A C 1
ATOM 793 O O . TYR A 1 100 ? -7.394 4.859 17.137 1.00 92.62 100 TYR A O 1
ATOM 801 N N . VAL A 1 101 ? -7.986 5.421 19.232 1.00 90.88 101 VAL A N 1
ATOM 802 C CA . VAL A 1 101 ? -9.142 6.247 18.874 1.00 90.88 101 VAL A CA 1
ATOM 803 C C . VAL A 1 101 ? -8.830 7.693 19.268 1.00 90.88 101 VAL A C 1
ATOM 805 O O . VAL A 1 101 ? -8.758 7.978 20.471 1.00 90.88 101 VAL A O 1
ATOM 808 N N . PRO A 1 102 ? -8.614 8.601 18.299 1.00 88.00 102 PRO A N 1
ATOM 809 C CA . PRO A 1 102 ? -8.417 10.024 18.566 1.00 88.00 102 PRO A CA 1
ATOM 810 C C . PRO A 1 102 ? -9.605 10.639 19.325 1.00 88.00 102 PRO A C 1
ATOM 812 O O . PRO A 1 102 ? -10.746 10.206 19.182 1.00 88.00 102 PRO A O 1
ATOM 815 N N . ALA A 1 103 ? -9.352 11.648 20.159 1.00 83.38 103 ALA A N 1
ATOM 816 C CA . ALA A 1 103 ? -10.392 12.386 20.865 1.00 83.38 103 ALA A CA 1
ATOM 817 C C . ALA A 1 103 ? -10.982 13.470 19.951 1.00 83.38 103 ALA A C 1
ATOM 819 O O . ALA A 1 103 ? -10.308 14.440 19.612 1.00 83.38 103 ALA A O 1
ATOM 820 N N . GLY A 1 104 ? -12.250 13.302 19.594 1.00 72.25 104 GLY A N 1
ATOM 821 C CA . GLY A 1 104 ? -13.009 14.160 18.687 1.00 72.25 104 GLY A CA 1
ATOM 822 C C . GLY A 1 104 ? -14.072 13.321 17.984 1.00 72.25 104 GLY A C 1
ATOM 823 O O . GLY A 1 104 ? -14.043 12.093 18.090 1.00 72.25 104 GLY A O 1
ATOM 824 N N . GLU A 1 105 ? -15.010 13.951 17.276 1.00 56.12 105 GLU A N 1
ATOM 825 C CA . GLU A 1 105 ? -15.653 13.226 16.180 1.00 56.12 105 GLU A CA 1
ATOM 826 C C . GLU A 1 105 ? -14.509 12.838 15.245 1.00 56.12 105 GLU A C 1
ATOM 828 O O . GLU A 1 105 ? -13.733 13.702 14.828 1.00 56.12 105 GLU A O 1
ATOM 833 N N . ILE A 1 106 ? -14.337 11.536 15.006 1.00 56.75 106 ILE A N 1
ATOM 834 C CA . ILE A 1 106 ? -13.609 11.066 13.833 1.00 56.75 106 ILE A CA 1
ATOM 835 C C . ILE A 1 106 ? -14.475 11.592 12.708 1.00 56.75 106 ILE A C 1
ATOM 837 O O . ILE A 1 106 ? -15.471 10.973 12.348 1.00 56.75 106 ILE A O 1
ATOM 841 N N . ALA A 1 107 ? -14.218 12.833 12.308 1.00 49.97 107 ALA A N 1
ATOM 842 C CA . ALA A 1 107 ? -14.864 13.380 11.155 1.00 49.97 107 ALA A CA 1
ATOM 843 C C . ALA A 1 107 ? -14.554 12.364 10.064 1.00 49.97 107 ALA A C 1
ATOM 845 O O . ALA A 1 107 ? -13.394 11.973 9.892 1.00 49.97 107 ALA A O 1
ATOM 846 N N . ASP A 1 108 ? -15.593 11.926 9.365 1.00 54.78 108 ASP A N 1
ATOM 847 C CA . ASP A 1 108 ? -15.505 11.321 8.041 1.00 54.78 108 ASP A CA 1
ATOM 848 C C . ASP A 1 108 ? -14.877 12.333 7.049 1.00 54.78 108 ASP A C 1
ATOM 850 O O . ASP A 1 108 ? -15.357 12.532 5.936 1.00 54.78 108 ASP A O 1
ATOM 854 N N . ASP A 1 109 ? -13.822 13.037 7.469 1.00 62.66 109 ASP A N 1
ATOM 855 C CA . ASP A 1 109 ? -12.946 13.855 6.666 1.00 62.66 109 ASP A CA 1
ATOM 856 C C . ASP A 1 109 ? -12.185 12.855 5.806 1.00 62.66 109 ASP A C 1
ATOM 858 O O . ASP A 1 109 ? -11.100 12.381 6.157 1.00 62.66 109 ASP A O 1
ATOM 862 N N . GLU A 1 110 ? -12.823 12.463 4.703 1.00 66.75 110 GLU A N 1
ATOM 863 C CA . GLU A 1 110 ? -12.231 11.630 3.671 1.00 66.75 110 GLU A CA 1
ATOM 864 C C . GLU A 1 110 ? -10.824 12.152 3.379 1.00 66.75 110 GLU A C 1
ATOM 866 O O . GLU A 1 110 ? -10.624 13.256 2.861 1.00 66.75 110 GLU A O 1
ATOM 871 N N . VAL A 1 111 ? -9.820 11.353 3.741 1.00 79.19 111 VAL A N 1
ATOM 872 C CA . VAL A 1 111 ? -8.433 11.703 3.464 1.00 79.19 111 VAL A CA 1
ATOM 873 C C . VAL A 1 111 ? -8.280 11.786 1.953 1.00 79.19 111 VAL A C 1
ATOM 875 O O . VAL A 1 111 ? -8.537 10.819 1.231 1.00 79.19 111 VAL A O 1
ATOM 878 N N . CYS A 1 112 ? -7.819 12.936 1.465 1.00 89.12 112 CYS A N 1
ATOM 879 C CA . CYS A 1 112 ? -7.541 13.111 0.049 1.00 89.12 112 CYS A CA 1
ATOM 880 C C . CYS A 1 112 ? -6.563 12.014 -0.426 1.00 89.12 112 CYS A C 1
ATOM 882 O O . CYS A 1 112 ? -5.478 11.868 0.153 1.00 89.12 112 CYS A O 1
ATOM 884 N N . PRO A 1 113 ? -6.870 11.268 -1.507 1.00 93.00 113 PRO A N 1
ATOM 885 C CA . PRO A 1 113 ? -6.006 10.188 -1.986 1.00 93.00 113 PRO A CA 1
ATOM 886 C C . PRO A 1 113 ? -4.571 10.637 -2.297 1.00 93.00 113 PRO A C 1
ATOM 888 O O . PRO A 1 113 ? -3.622 9.864 -2.148 1.00 93.00 113 PRO A O 1
ATOM 891 N N . ALA A 1 114 ? -4.395 11.898 -2.707 1.00 94.06 114 ALA A N 1
ATOM 892 C CA . ALA A 1 114 ? -3.077 12.473 -2.957 1.00 94.06 114 ALA A CA 1
ATOM 893 C C . ALA A 1 114 ? -2.249 12.599 -1.668 1.00 94.06 114 ALA A C 1
ATOM 895 O O . ALA A 1 114 ? -1.058 12.281 -1.669 1.00 94.06 114 ALA A O 1
ATOM 896 N N . ASP A 1 115 ? -2.872 13.009 -0.564 1.00 91.81 115 ASP A N 1
ATOM 897 C CA . ASP A 1 115 ? -2.203 13.156 0.728 1.00 91.81 115 ASP A CA 1
ATOM 898 C C . ASP A 1 115 ? -1.870 11.793 1.333 1.00 91.81 115 ASP A C 1
ATOM 900 O O . ASP A 1 115 ? -0.749 11.596 1.808 1.00 91.81 115 ASP A O 1
ATOM 904 N N . ALA A 1 116 ? -2.772 10.815 1.197 1.00 91.00 116 ALA A N 1
ATOM 905 C CA . ALA A 1 116 ? -2.511 9.426 1.573 1.00 91.00 116 ALA A CA 1
ATOM 906 C C . ALA A 1 116 ? -1.301 8.849 0.814 1.00 91.00 116 ALA A C 1
ATOM 908 O O . ALA A 1 116 ? -0.384 8.282 1.421 1.00 91.00 116 ALA A O 1
ATOM 909 N N . PHE A 1 117 ? -1.243 9.054 -0.507 1.00 94.62 117 PHE A N 1
ATOM 910 C CA . PHE A 1 117 ? -0.104 8.631 -1.323 1.00 94.62 117 PHE A CA 1
ATOM 911 C C . PHE A 1 117 ? 1.196 9.323 -0.896 1.00 94.62 117 PHE A C 1
ATOM 913 O O . PHE A 1 117 ? 2.229 8.668 -0.733 1.00 94.62 117 PHE A O 1
ATOM 920 N N . ASN A 1 118 ? 1.162 10.638 -0.678 1.00 94.38 118 ASN A N 1
ATOM 921 C CA . ASN A 1 118 ? 2.335 11.402 -0.259 1.00 94.38 118 ASN A CA 1
ATOM 922 C C . ASN A 1 118 ? 2.836 10.959 1.122 1.00 94.38 118 ASN A C 1
ATOM 924 O O . ASN A 1 118 ? 4.041 10.764 1.298 1.00 94.38 118 ASN A O 1
ATOM 928 N N . ALA A 1 119 ? 1.938 10.743 2.084 1.00 91.12 119 ALA A N 1
ATOM 929 C CA . ALA A 1 119 ? 2.278 10.248 3.415 1.00 91.12 119 ALA A CA 1
ATOM 930 C C . ALA A 1 119 ? 2.942 8.862 3.356 1.00 91.12 119 ALA A C 1
ATOM 932 O O . ALA A 1 119 ? 3.979 8.648 3.996 1.00 91.12 119 ALA A O 1
ATOM 933 N N . TYR A 1 120 ? 2.397 7.954 2.540 1.00 92.62 120 TYR A N 1
ATOM 934 C CA . TYR A 1 120 ? 2.969 6.629 2.301 1.00 92.62 120 TYR A CA 1
ATOM 935 C C . TYR A 1 120 ? 4.356 6.704 1.647 1.00 92.62 120 TYR A C 1
ATOM 937 O O . TYR A 1 120 ? 5.320 6.120 2.147 1.00 92.62 120 TYR A O 1
ATOM 945 N N . MET A 1 121 ? 4.501 7.480 0.570 1.00 95.75 121 MET A N 1
ATOM 946 C CA . MET A 1 121 ? 5.779 7.623 -0.133 1.00 95.75 121 MET A CA 1
ATOM 947 C C . MET A 1 121 ? 6.848 8.310 0.721 1.00 95.75 121 MET A C 1
ATOM 949 O O . MET A 1 121 ? 8.026 7.966 0.620 1.00 95.75 121 MET A O 1
ATOM 953 N N . ASN A 1 122 ? 6.467 9.261 1.575 1.00 93.12 122 ASN A N 1
ATOM 954 C CA . ASN A 1 122 ? 7.387 9.891 2.521 1.00 93.12 122 ASN A CA 1
ATOM 955 C C . ASN A 1 122 ? 7.900 8.883 3.555 1.00 93.12 122 ASN A C 1
ATOM 957 O O . ASN A 1 122 ? 9.091 8.882 3.866 1.00 93.12 122 ASN A O 1
ATOM 961 N N . TYR A 1 123 ? 7.035 7.986 4.034 1.00 91.12 123 TYR A N 1
ATOM 962 C CA . TYR A 1 123 ? 7.447 6.896 4.915 1.00 91.12 123 TYR A CA 1
ATOM 963 C C . TYR A 1 123 ? 8.387 5.900 4.213 1.00 91.12 123 TYR A C 1
ATOM 965 O O . TYR A 1 123 ? 9.410 5.515 4.784 1.00 91.12 123 TYR A O 1
ATOM 973 N N . MET A 1 124 ? 8.109 5.532 2.959 1.00 93.81 124 MET A N 1
ATOM 974 C CA . MET A 1 124 ? 8.999 4.655 2.184 1.00 93.81 124 MET A CA 1
ATOM 975 C C . MET A 1 124 ? 10.384 5.278 1.972 1.00 93.81 124 MET A C 1
ATOM 977 O O . MET A 1 124 ? 11.401 4.653 2.268 1.00 93.81 124 MET A O 1
ATOM 981 N N . LYS A 1 125 ? 10.436 6.571 1.626 1.00 93.56 125 LYS A N 1
ATOM 982 C CA . LYS A 1 125 ? 11.701 7.321 1.536 1.00 93.56 125 LYS A CA 1
ATOM 983 C C . LYS A 1 125 ? 12.462 7.361 2.862 1.00 93.56 125 LYS A C 1
ATOM 985 O O . LYS A 1 125 ? 13.676 7.188 2.855 1.00 93.56 125 LYS A O 1
ATOM 990 N N . LEU A 1 126 ? 11.769 7.576 3.984 1.00 90.81 126 LEU A N 1
ATOM 991 C CA . LEU A 1 126 ? 12.381 7.590 5.318 1.00 90.81 126 LEU A CA 1
ATOM 992 C C . LEU A 1 126 ? 12.988 6.224 5.675 1.00 90.81 126 LEU A C 1
ATOM 994 O O . LEU A 1 126 ? 14.051 6.157 6.285 1.00 90.81 126 LEU A O 1
ATOM 998 N N . THR A 1 127 ? 12.313 5.139 5.293 1.00 90.88 127 THR A N 1
ATOM 999 C CA . THR A 1 127 ? 12.764 3.765 5.561 1.00 90.88 127 THR A CA 1
ATOM 1000 C C . THR A 1 127 ? 13.769 3.236 4.534 1.00 90.88 127 THR A C 1
ATOM 1002 O O . THR A 1 127 ? 14.327 2.158 4.741 1.00 90.88 127 THR A O 1
ATOM 1005 N N . GLY A 1 128 ? 14.041 3.993 3.466 1.00 90.44 128 GLY A N 1
ATOM 1006 C CA . GLY A 1 128 ? 15.012 3.642 2.429 1.00 90.44 128 GLY A CA 1
ATOM 1007 C C . GLY A 1 128 ? 14.566 2.493 1.524 1.00 90.44 128 GLY A C 1
ATOM 1008 O O . GLY A 1 128 ? 15.421 1.778 1.001 1.00 90.44 128 GLY A O 1
ATOM 1009 N N . ARG A 1 129 ? 13.252 2.289 1.380 1.00 80.69 129 ARG A N 1
ATOM 1010 C CA . ARG A 1 129 ? 12.651 1.263 0.517 1.00 80.69 129 ARG A CA 1
ATOM 1011 C C . ARG A 1 129 ? 11.972 1.873 -0.701 1.00 80.69 129 ARG A C 1
ATOM 1013 O O . ARG A 1 129 ? 11.425 2.993 -0.582 1.00 80.69 129 ARG A O 1
#

Sequence (129 aa):
MYSVLQRRRRATQEAALSREAHLDMAPAHMDSEGEQYYERLLSRESSMVELSAARLMGNFIFLNDAAIPLQTQSALLRVAQEYPNGKFYSLGDDVNALFYVPAGEIADDEVCPADAFNAYMNYMKLTGR

pLDDT: mean 89.18, std 8.28, range [49.97, 97.56]